Protein AF-A0A0L6W247-F1 (afdb_monomer)

InterPro domains:
  IPR005502 ADP-ribosylation/Crystallin J1 [PF03747] (9-107)
  IPR036705 ADP-ribosylation/Crystallin J1 superfamily [G3DSA:1.10.4080.10] (2-109)
  IPR036705 ADP-ribosylation/Crystallin J1 superfamily [SSF101478] (2-104)
  IPR050792 ADP-ribosylglycohydrolase-like [PTHR16222] (3-106)

Solvent-accessible surface area (backbone atoms only — not comparable to full-atom values): 6270 Å² total; per-residue (Å²): 135,58,70,67,57,50,55,50,47,51,58,50,45,50,41,51,49,41,13,50,47,45,39,52,56,98,57,60,91,88,74,63,82,87,78,92,65,64,72,20,37,36,92,81,64,39,54,58,69,41,43,54,40,73,46,26,52,52,48,31,45,52,52,32,35,64,76,64,75,40,92,52,74,66,58,30,48,52,39,48,48,39,17,60,76,64,9,49,74,34,71,81,58,43,58,56,82,69,51,69,71,56,53,57,61,58,71,79,110

Secondary structure (DSSP, 8-state):
--HHHHHHHHHHHHHHHHHHHGGGTTPPTTSSPPP-S---BTTTTB-TT---HHHHHHHHHHHHHHHHTS--HHHHHHHHHHHHHH-TT-SSSS-----HHHHHHHHT-

Mean predicted aligned error: 3.65 Å

Organism: NCBI:txid281456

Structure (mmCIF, N/CA/C/O backbone):
data_AF-A0A0L6W247-F1
#
_entry.id   AF-A0A0L6W247-F1
#
loop_
_atom_site.group_PDB
_atom_site.id
_atom_site.type_symbol
_atom_site.label_atom_id
_atom_site.label_alt_id
_atom_site.label_comp_id
_atom_site.label_asym_id
_atom_site.label_entity_id
_atom_site.label_seq_id
_atom_site.pdbx_PDB_ins_code
_atom_site.Cartn_x
_atom_site.Cartn_y
_atom_site.Cartn_z
_atom_site.occupancy
_atom_site.B_iso_or_equiv
_atom_site.auth_seq_id
_atom_site.auth_comp_id
_atom_site.auth_asym_id
_atom_site.auth_atom_id
_atom_site.pdbx_PDB_model_num
ATOM 1 N N . MET A 1 1 ? -16.026 19.001 -9.207 1.00 75.19 1 MET A N 1
ATOM 2 C CA . MET A 1 1 ? -15.536 17.830 -8.468 1.00 75.19 1 MET A CA 1
ATOM 3 C C . MET A 1 1 ? -15.968 17.988 -7.027 1.00 75.19 1 MET A C 1
ATOM 5 O O . MET A 1 1 ? -15.621 19.006 -6.425 1.00 75.19 1 MET A O 1
ATOM 9 N N . ASP A 1 2 ? -16.790 17.074 -6.529 1.00 95.31 2 ASP A N 1
ATOM 10 C CA . ASP A 1 2 ? -17.245 17.092 -5.140 1.00 95.31 2 ASP A CA 1
ATOM 11 C C . ASP A 1 2 ? -16.135 16.605 -4.181 1.00 95.31 2 ASP A C 1
ATOM 13 O O . ASP A 1 2 ? -15.076 16.126 -4.601 1.00 95.31 2 ASP A O 1
ATOM 17 N N . MET A 1 3 ? -16.335 16.780 -2.874 1.00 97.06 3 MET A N 1
ATOM 18 C CA . MET A 1 3 ? -15.337 16.388 -1.871 1.00 97.06 3 MET A CA 1
ATOM 19 C C . MET A 1 3 ? -15.143 14.872 -1.770 1.00 97.06 3 MET A C 1
ATOM 21 O O . MET A 1 3 ? -14.026 14.412 -1.550 1.00 97.06 3 MET A O 1
ATOM 25 N N . THR A 1 4 ? -16.201 14.092 -1.975 1.00 97.12 4 THR A N 1
ATOM 26 C CA . THR A 1 4 ? -16.144 12.626 -1.974 1.00 97.12 4 THR A CA 1
ATOM 27 C C . THR A 1 4 ? -15.291 12.114 -3.131 1.00 97.12 4 THR A C 1
ATOM 29 O O . THR A 1 4 ? -14.474 11.215 -2.934 1.00 97.12 4 THR A O 1
ATOM 32 N N . GLU A 1 5 ? -15.410 12.710 -4.317 1.00 98.00 5 GLU A N 1
ATOM 33 C CA . GLU A 1 5 ? -14.555 12.407 -5.467 1.00 98.00 5 GLU A CA 1
ATOM 34 C C . GLU A 1 5 ? -13.080 12.681 -5.153 1.00 98.00 5 GLU A C 1
ATOM 36 O O . GLU A 1 5 ? -12.222 11.864 -5.481 1.00 98.00 5 GLU A O 1
ATOM 41 N N . ARG A 1 6 ? -12.774 13.788 -4.463 1.00 97.56 6 ARG A N 1
ATOM 42 C CA . ARG A 1 6 ? -11.400 14.105 -4.037 1.00 97.56 6 ARG A CA 1
ATOM 43 C C . ARG A 1 6 ? -10.862 13.101 -3.020 1.00 97.56 6 ARG A C 1
ATOM 45 O O . ARG A 1 6 ? -9.723 12.668 -3.152 1.00 97.56 6 ARG A O 1
ATOM 52 N N . TYR A 1 7 ? -11.664 12.713 -2.031 1.00 96.50 7 TYR A N 1
ATOM 53 C CA . TYR A 1 7 ? -11.246 11.746 -1.012 1.00 96.50 7 TYR A CA 1
ATOM 54 C C . TYR A 1 7 ? -11.012 10.355 -1.599 1.00 96.50 7 TYR A C 1
ATOM 56 O O . TYR A 1 7 ? -9.984 9.739 -1.328 1.00 96.50 7 TYR A O 1
ATOM 64 N N . ARG A 1 8 ? -11.917 9.889 -2.465 1.00 97.56 8 ARG A N 1
ATOM 65 C CA . ARG A 1 8 ? -11.738 8.627 -3.193 1.00 97.56 8 ARG A CA 1
ATOM 66 C C . ARG A 1 8 ? -10.519 8.682 -4.104 1.00 97.56 8 ARG A C 1
ATOM 68 O O . ARG A 1 8 ? -9.713 7.763 -4.080 1.00 97.56 8 ARG A O 1
ATOM 75 N N . GLY A 1 9 ? -10.365 9.768 -4.860 1.00 98.00 9 GLY A N 1
ATOM 76 C CA . GLY A 1 9 ? -9.225 9.971 -5.750 1.00 98.00 9 GLY A CA 1
ATOM 77 C C . GLY A 1 9 ? -7.886 10.007 -5.015 1.00 98.00 9 GLY A C 1
ATOM 78 O O . GLY A 1 9 ? -6.904 9.524 -5.556 1.00 98.00 9 GLY A O 1
ATOM 79 N N . CYS A 1 10 ? -7.844 10.514 -3.780 1.00 97.69 10 CYS A N 1
ATOM 80 C CA . CYS A 1 10 ? -6.642 10.500 -2.947 1.00 97.69 10 CYS A CA 1
ATOM 81 C C . CYS A 1 10 ? -6.201 9.067 -2.606 1.00 97.69 10 CYS A C 1
ATOM 83 O O . CYS A 1 10 ? -5.071 8.687 -2.897 1.00 97.69 10 CYS A O 1
ATOM 85 N N . LEU A 1 11 ? -7.108 8.252 -2.054 1.00 97.94 11 LEU A N 1
ATOM 86 C CA . LEU A 1 11 ? -6.789 6.874 -1.658 1.00 97.94 11 LEU A CA 1
ATOM 87 C C . LEU A 1 11 ? -6.542 5.962 -2.865 1.00 97.94 11 LEU A C 1
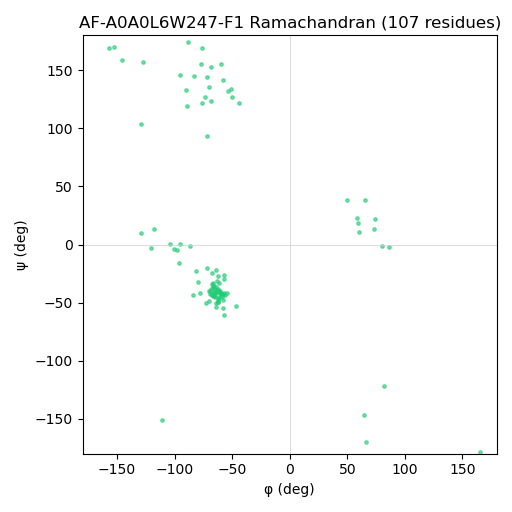ATOM 89 O O . LEU A 1 11 ? -5.588 5.192 -2.871 1.00 97.94 11 LEU A O 1
ATOM 93 N N . LEU A 1 12 ? -7.366 6.074 -3.911 1.00 98.38 12 LEU A N 1
ATOM 94 C CA . LEU A 1 12 ? -7.154 5.330 -5.155 1.00 98.38 12 LEU A CA 1
ATOM 95 C C . LEU A 1 12 ? -5.881 5.789 -5.871 1.00 98.38 12 LEU A C 1
ATOM 97 O O . LEU A 1 12 ? -5.179 4.972 -6.445 1.00 98.38 12 LEU A O 1
ATOM 101 N N . GLY A 1 13 ? -5.571 7.085 -5.839 1.00 98.50 13 GLY A N 1
ATOM 102 C CA . GLY A 1 13 ? -4.363 7.641 -6.440 1.00 98.50 13 GLY A CA 1
ATOM 103 C C . GLY A 1 13 ? -3.090 7.166 -5.746 1.00 98.50 13 GLY A C 1
ATOM 104 O O . GLY A 1 13 ? -2.119 6.883 -6.438 1.00 98.50 13 GLY A O 1
ATOM 105 N N . LEU A 1 14 ? -3.113 7.022 -4.416 1.00 98.69 14 LEU A N 1
ATOM 106 C CA . LEU A 1 14 ? -2.031 6.395 -3.650 1.00 98.69 14 LEU A CA 1
ATOM 107 C C . LEU A 1 14 ? -1.795 4.964 -4.150 1.00 98.69 14 LEU A C 1
ATOM 109 O O . LEU A 1 14 ? -0.705 4.663 -4.621 1.00 98.69 14 LEU A O 1
ATOM 113 N N . ALA A 1 15 ? -2.848 4.143 -4.171 1.00 98.56 15 ALA A N 1
ATOM 114 C CA . ALA A 1 15 ? -2.804 2.760 -4.648 1.00 98.56 15 ALA A CA 1
ATOM 115 C C . ALA A 1 15 ? -2.294 2.616 -6.091 1.00 98.56 15 ALA A C 1
ATOM 117 O O . ALA A 1 15 ? -1.499 1.737 -6.413 1.00 98.56 15 ALA A O 1
ATOM 118 N N . VAL A 1 16 ? -2.775 3.490 -6.977 1.00 98.50 16 VAL A N 1
ATOM 119 C CA . VAL A 1 16 ? -2.389 3.517 -8.391 1.00 98.50 16 VAL A CA 1
ATOM 120 C C . VAL A 1 16 ? -0.937 3.969 -8.554 1.00 98.50 16 VAL A C 1
ATOM 122 O O . VAL A 1 16 ? -0.224 3.426 -9.391 1.00 98.50 16 VAL A O 1
ATOM 125 N N . GLY A 1 17 ? -0.491 4.962 -7.785 1.00 98.19 17 GLY A N 1
ATOM 126 C CA . GLY A 1 17 ? 0.890 5.441 -7.823 1.00 98.19 17 GLY A CA 1
ATOM 127 C C . GLY A 1 17 ? 1.879 4.381 -7.347 1.00 98.19 17 GLY A C 1
ATOM 128 O O . GLY A 1 17 ? 2.876 4.146 -8.023 1.00 98.19 17 GLY A O 1
ATOM 129 N N . ASP A 1 18 ? 1.553 3.717 -6.241 1.00 98.50 18 ASP A N 1
ATOM 130 C CA . ASP A 1 18 ? 2.299 2.600 -5.656 1.00 98.50 18 ASP A CA 1
ATOM 131 C C . ASP A 1 18 ? 2.453 1.445 -6.672 1.00 98.50 18 ASP A C 1
ATOM 133 O O . ASP A 1 18 ? 3.560 1.170 -7.150 1.00 98.50 18 ASP A O 1
ATOM 137 N N . ALA A 1 19 ? 1.339 0.867 -7.143 1.00 98.06 19 ALA A N 1
ATOM 138 C CA . ALA A 1 19 ? 1.366 -0.266 -8.076 1.00 98.06 19 ALA A CA 1
ATOM 139 C C . ALA A 1 19 ? 2.025 0.056 -9.437 1.00 98.06 19 ALA A C 1
ATOM 141 O O . ALA A 1 19 ? 2.560 -0.836 -10.101 1.00 98.06 19 ALA A O 1
ATOM 142 N N . LEU A 1 20 ? 2.003 1.321 -9.875 1.00 97.75 20 LEU A N 1
ATOM 143 C CA . LEU A 1 20 ? 2.727 1.758 -11.073 1.00 97.75 20 LEU A CA 1
ATOM 144 C C . LEU A 1 20 ? 4.227 1.942 -10.793 1.00 97.75 20 LEU A C 1
ATOM 146 O O . LEU A 1 20 ? 5.061 1.583 -11.626 1.00 97.75 20 LEU A O 1
ATOM 150 N N . GLY A 1 21 ? 4.568 2.527 -9.645 1.00 96.00 21 GLY A N 1
ATOM 151 C CA . GLY A 1 21 ? 5.930 2.890 -9.259 1.00 96.00 21 GLY A CA 1
ATOM 152 C C . GLY A 1 21 ? 6.813 1.682 -8.961 1.00 96.00 21 GLY A C 1
ATOM 153 O O . GLY A 1 21 ? 7.960 1.648 -9.413 1.00 96.00 21 GLY A O 1
ATOM 154 N N . THR A 1 22 ? 6.267 0.663 -8.292 1.00 96.44 22 THR A N 1
ATOM 155 C CA . THR A 1 22 ? 7.004 -0.560 -7.916 1.00 96.44 22 THR A CA 1
ATOM 156 C C . THR A 1 22 ? 7.619 -1.289 -9.121 1.00 96.44 22 THR A C 1
ATOM 158 O O . THR A 1 22 ? 8.713 -1.850 -9.041 1.00 96.44 22 THR A O 1
ATOM 161 N N . ALA A 1 23 ? 7.002 -1.188 -10.307 1.00 95.88 23 ALA A N 1
ATOM 162 C CA . ALA A 1 23 ? 7.537 -1.755 -11.549 1.00 95.88 23 ALA A CA 1
ATOM 163 C C . ALA A 1 23 ? 8.952 -1.245 -11.900 1.00 95.88 23 ALA A C 1
ATOM 165 O O . ALA A 1 23 ? 9.710 -1.926 -12.598 1.00 95.88 23 ALA A O 1
ATOM 166 N N . LEU A 1 24 ? 9.304 -0.043 -11.435 1.00 95.75 24 LEU A N 1
ATOM 167 C CA . LEU A 1 24 ? 10.562 0.653 -11.713 1.00 95.75 24 LEU A CA 1
ATOM 168 C C . LEU A 1 24 ? 11.394 0.906 -10.454 1.00 95.75 24 LEU A C 1
ATOM 170 O O . LEU A 1 24 ? 12.352 1.683 -10.493 1.00 95.75 24 LEU A O 1
ATOM 174 N N . GLU A 1 25 ? 11.053 0.263 -9.346 1.00 93.81 25 GLU A N 1
ATOM 175 C CA . GLU A 1 25 ? 11.757 0.449 -8.091 1.00 93.81 25 GLU A CA 1
ATOM 176 C C . GLU A 1 25 ? 13.254 0.115 -8.221 1.00 93.81 25 GLU A C 1
ATOM 178 O O . GLU A 1 25 ? 13.663 -0.788 -8.960 1.00 93.81 25 GLU A O 1
ATOM 183 N N . PHE A 1 26 ? 14.093 0.907 -7.548 1.00 93.56 26 PHE A N 1
ATOM 184 C CA . PHE A 1 26 ? 15.561 0.849 -7.613 1.00 93.56 26 PHE A CA 1
ATOM 185 C C . PHE A 1 26 ? 16.176 1.095 -9.005 1.00 93.56 26 PHE A C 1
ATOM 187 O O . PHE A 1 26 ? 17.384 0.917 -9.195 1.00 93.56 26 PHE A O 1
ATOM 194 N N . ARG A 1 27 ? 15.395 1.548 -9.996 1.00 95.06 27 ARG A N 1
ATOM 195 C CA . ARG A 1 27 ? 15.909 1.961 -11.311 1.00 95.06 27 ARG A CA 1
ATOM 196 C C . ARG A 1 27 ? 16.258 3.443 -11.309 1.00 95.06 27 ARG A C 1
ATOM 198 O O . ARG A 1 27 ? 15.457 4.294 -10.936 1.00 95.06 27 ARG A O 1
ATOM 205 N N . ALA A 1 28 ? 17.438 3.777 -11.822 1.00 95.19 28 ALA A N 1
ATOM 206 C CA . ALA A 1 28 ? 17.793 5.173 -12.044 1.00 95.19 28 ALA A CA 1
ATOM 207 C C . ALA A 1 28 ? 16.991 5.763 -13.228 1.00 95.19 28 ALA A C 1
ATOM 209 O O . ALA A 1 28 ? 16.768 5.060 -14.226 1.00 95.19 28 ALA A O 1
ATOM 210 N N . PRO A 1 29 ? 16.591 7.047 -13.178 1.00 95.06 29 PRO A N 1
ATOM 211 C CA . PRO A 1 29 ? 15.938 7.717 -14.301 1.00 95.06 29 PRO A CA 1
ATOM 212 C C . PRO A 1 29 ? 16.720 7.558 -15.613 1.00 95.06 29 PRO A C 1
ATOM 214 O O . PRO A 1 29 ? 17.940 7.704 -15.643 1.00 95.06 29 PRO A O 1
ATOM 217 N N . GLY A 1 30 ? 16.020 7.229 -16.704 1.00 95.69 30 GLY A N 1
ATOM 218 C CA . GLY A 1 30 ? 16.622 7.021 -18.029 1.00 95.69 30 GLY A CA 1
ATOM 219 C C . GLY A 1 30 ? 17.278 5.651 -18.249 1.00 95.69 30 GLY A C 1
ATOM 220 O O . GLY A 1 30 ? 17.750 5.379 -19.349 1.00 95.69 30 GLY A O 1
ATOM 221 N N . THR A 1 31 ? 17.286 4.767 -17.245 1.00 96.75 31 THR A N 1
ATOM 222 C CA . THR A 1 31 ? 17.856 3.409 -17.376 1.00 96.75 31 THR A CA 1
ATOM 223 C C . THR A 1 31 ? 16.827 2.336 -17.726 1.00 96.75 31 THR A C 1
ATOM 225 O O . THR A 1 31 ? 17.173 1.161 -17.832 1.00 96.75 31 THR A O 1
ATOM 228 N N . PHE A 1 32 ? 15.555 2.695 -17.880 1.00 95.44 32 PHE A N 1
ATOM 229 C CA . PHE A 1 32 ? 14.454 1.775 -18.160 1.00 95.44 32 PHE A CA 1
ATOM 230 C C . PHE A 1 32 ? 13.658 2.239 -19.382 1.00 95.44 32 PHE A C 1
ATOM 232 O O . PHE A 1 32 ? 13.670 3.418 -19.735 1.00 95.44 32 PHE A O 1
ATOM 239 N N . THR A 1 33 ? 12.959 1.303 -20.026 1.00 94.94 33 THR A N 1
ATOM 240 C CA . THR A 1 33 ? 12.001 1.653 -21.083 1.00 94.94 33 THR A CA 1
ATOM 241 C C . THR A 1 33 ? 10.770 2.274 -20.425 1.00 94.94 33 THR A C 1
ATOM 243 O O . THR A 1 33 ? 10.235 1.643 -19.513 1.00 94.94 33 THR A O 1
ATOM 246 N N . PRO A 1 34 ? 10.317 3.472 -20.844 1.00 95.56 34 PRO A N 1
ATOM 247 C CA . PRO A 1 34 ? 9.144 4.106 -20.255 1.00 95.56 34 PRO A CA 1
ATOM 248 C C . PRO A 1 34 ? 7.930 3.176 -20.263 1.00 95.56 34 PRO A C 1
ATOM 250 O O . PRO A 1 34 ? 7.607 2.583 -21.293 1.00 95.56 34 PRO A O 1
ATOM 253 N N . ILE A 1 35 ? 7.263 3.076 -19.116 1.00 95.94 35 ILE A N 1
ATOM 254 C CA . ILE A 1 35 ? 5.989 2.372 -18.979 1.00 95.94 35 ILE A CA 1
ATOM 255 C C . ILE A 1 35 ? 4.846 3.378 -19.107 1.00 95.94 35 ILE A C 1
ATOM 257 O O . ILE A 1 35 ? 4.972 4.533 -18.700 1.00 95.94 35 ILE A O 1
ATOM 261 N N . SER A 1 36 ? 3.734 2.941 -19.687 1.00 96.25 36 SER A N 1
ATOM 262 C CA . SER A 1 36 ? 2.527 3.759 -19.869 1.00 96.25 36 SER A CA 1
ATOM 263 C C . SER A 1 36 ? 1.262 3.064 -19.367 1.00 96.25 36 SER A C 1
ATOM 265 O O . SER A 1 36 ? 0.162 3.518 -19.667 1.00 96.25 36 SER A O 1
ATOM 267 N N . ASP A 1 37 ? 1.417 1.941 -18.66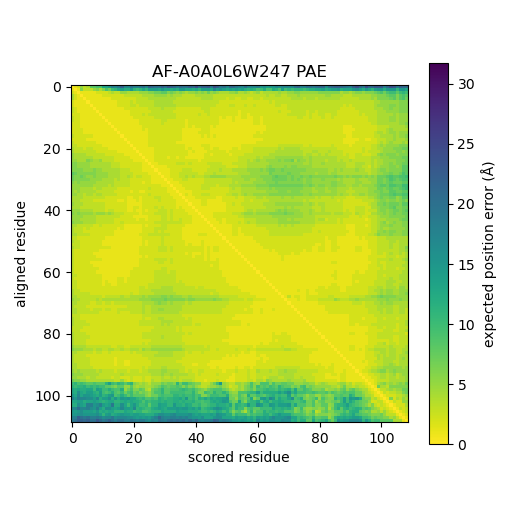9 1.00 97.62 37 ASP A N 1
ATOM 268 C CA . ASP A 1 37 ? 0.328 1.108 -18.170 1.00 97.62 37 ASP A CA 1
ATOM 269 C C . ASP A 1 37 ? 0.783 0.353 -16.911 1.00 97.62 37 ASP A C 1
ATOM 271 O O . ASP A 1 37 ? 1.974 0.328 -16.580 1.00 97.62 37 ASP A O 1
ATOM 275 N N . MET A 1 38 ? -0.161 -0.281 -16.226 1.00 98.06 38 MET A N 1
ATOM 276 C CA . MET A 1 38 ? 0.078 -1.178 -15.102 1.00 98.06 38 MET A CA 1
ATOM 277 C C . MET A 1 38 ? 0.696 -2.486 -15.593 1.00 98.06 38 MET A C 1
ATOM 279 O O . MET A 1 38 ? -0.005 -3.414 -15.986 1.00 98.06 38 MET A O 1
ATOM 283 N N . VAL A 1 39 ? 2.024 -2.569 -15.577 1.00 97.50 39 VAL A N 1
ATOM 284 C CA . VAL A 1 39 ? 2.758 -3.742 -16.085 1.00 97.50 39 VAL A CA 1
ATOM 285 C C . VAL A 1 39 ? 3.157 -4.747 -14.999 1.00 97.50 39 VAL A C 1
ATOM 287 O O . VAL A 1 39 ? 3.468 -5.891 -15.327 1.00 97.50 39 VAL A O 1
ATOM 290 N N . GLY A 1 40 ? 3.124 -4.354 -13.720 1.00 96.88 40 GLY A N 1
ATOM 291 C CA . GLY A 1 40 ? 3.659 -5.163 -12.619 1.00 96.88 40 GLY A CA 1
ATOM 292 C C . GLY A 1 40 ? 5.179 -5.351 -12.725 1.00 96.88 40 GLY A C 1
ATOM 293 O O . GLY A 1 40 ? 5.898 -4.477 -13.207 1.00 96.88 40 GLY A O 1
ATOM 294 N N . GLY A 1 41 ? 5.684 -6.507 -12.298 1.00 96.12 41 GLY A N 1
ATOM 295 C CA . GLY A 1 41 ? 7.106 -6.831 -12.302 1.00 96.12 41 GLY A CA 1
ATOM 296 C C . GLY A 1 41 ? 7.828 -6.255 -11.087 1.00 96.12 41 GLY A C 1
ATOM 297 O O . GLY A 1 41 ? 7.497 -6.601 -9.953 1.00 96.12 41 GLY A O 1
ATOM 298 N N . GLY A 1 42 ? 8.847 -5.430 -11.329 1.00 94.56 42 GLY A N 1
ATOM 299 C CA . GLY A 1 42 ? 9.672 -4.866 -10.263 1.00 94.56 42 GLY A CA 1
ATOM 300 C C . GLY A 1 42 ? 10.511 -5.914 -9.511 1.00 94.56 42 GLY A C 1
ATOM 301 O O . GLY A 1 42 ? 10.610 -7.071 -9.939 1.00 94.56 42 GLY A O 1
ATOM 302 N N . PRO A 1 43 ? 11.134 -5.527 -8.388 1.00 94.00 43 PRO A N 1
ATOM 303 C CA . PRO A 1 43 ? 11.977 -6.414 -7.581 1.00 94.00 43 PRO A CA 1
ATOM 304 C C . PRO A 1 43 ? 11.208 -7.592 -6.961 1.00 94.00 43 PRO A C 1
ATOM 306 O O . PRO A 1 43 ? 11.810 -8.625 -6.664 1.00 94.00 43 PRO A O 1
ATOM 309 N N . PHE A 1 44 ? 9.884 -7.475 -6.816 1.00 94.25 44 PHE A N 1
ATOM 310 C CA . PHE A 1 44 ? 9.038 -8.487 -6.175 1.00 94.25 44 PHE A CA 1
ATOM 311 C C . PHE A 1 44 ? 8.271 -9.388 -7.153 1.00 94.25 44 PHE A C 1
ATOM 313 O O . PHE A 1 44 ? 7.616 -10.334 -6.714 1.00 94.25 44 PHE A O 1
ATOM 320 N N . GLY A 1 45 ? 8.363 -9.142 -8.465 1.00 95.50 45 GLY A N 1
ATOM 321 C CA . GLY A 1 45 ? 7.684 -9.953 -9.482 1.00 95.50 45 GLY A CA 1
ATOM 322 C C . GLY A 1 45 ? 6.156 -9.872 -9.407 1.00 95.50 45 GLY A C 1
ATOM 323 O O . GLY A 1 45 ? 5.480 -10.887 -9.580 1.00 95.50 45 GLY A O 1
ATOM 324 N N . LEU A 1 46 ? 5.627 -8.681 -9.124 1.00 97.69 46 LEU A N 1
ATOM 325 C CA . LEU A 1 46 ? 4.203 -8.426 -8.910 1.00 97.69 46 LEU A CA 1
ATOM 326 C C . LEU A 1 46 ? 3.380 -8.580 -10.189 1.00 97.69 46 LEU A C 1
ATOM 328 O O . LEU A 1 46 ? 3.864 -8.363 -11.304 1.00 97.69 46 LEU A O 1
ATOM 332 N N . LYS A 1 47 ? 2.102 -8.916 -10.044 1.00 98.25 47 LYS A N 1
ATOM 333 C CA . LYS A 1 47 ? 1.136 -8.840 -11.144 1.00 98.25 47 LYS A CA 1
ATOM 334 C C . LYS A 1 47 ? 0.709 -7.385 -11.373 1.00 98.25 47 LYS A C 1
ATOM 336 O O . LYS A 1 47 ? 0.728 -6.584 -10.440 1.00 98.25 47 LYS A O 1
ATOM 341 N N . PRO A 1 48 ? 0.262 -7.037 -12.593 1.00 98.25 48 PRO A N 1
ATOM 342 C CA . PRO A 1 48 ? -0.413 -5.769 -12.856 1.00 98.25 48 PRO A CA 1
ATOM 343 C C . PRO A 1 48 ? -1.464 -5.411 -11.795 1.00 98.25 48 PRO A C 1
ATOM 345 O O . PRO A 1 48 ? -2.418 -6.162 -11.590 1.00 98.25 48 PRO A O 1
ATOM 348 N N . GLY A 1 49 ? -1.291 -4.255 -11.148 1.00 97.56 49 GLY A N 1
ATOM 349 C CA . GLY A 1 49 ? -2.217 -3.724 -10.144 1.00 97.56 49 GLY A CA 1
ATOM 350 C C . GLY A 1 49 ? -1.994 -4.204 -8.705 1.00 97.56 49 GLY A C 1
ATOM 351 O O . GLY A 1 49 ? -2.715 -3.751 -7.821 1.00 97.56 49 GLY A O 1
ATOM 352 N N . GLU A 1 50 ? -1.024 -5.084 -8.442 1.00 98.50 50 GLU A N 1
ATOM 353 C CA . GLU A 1 50 ? -0.597 -5.381 -7.070 1.00 98.50 50 GLU A CA 1
ATOM 354 C C . GLU A 1 50 ? 0.272 -4.216 -6.541 1.00 98.50 50 GLU A C 1
ATOM 356 O O . GLU A 1 50 ? 1.279 -3.865 -7.149 1.00 98.50 50 GLU A O 1
ATOM 361 N N . TRP A 1 51 ? -0.156 -3.606 -5.432 1.00 98.56 51 TRP A N 1
ATOM 362 C CA . TRP A 1 51 ? 0.525 -2.536 -4.670 1.00 98.56 51 TRP A CA 1
ATOM 363 C C . TRP A 1 51 ? 1.482 -3.095 -3.594 1.00 98.56 51 TRP A C 1
ATOM 365 O O . TRP A 1 51 ? 1.471 -4.313 -3.379 1.00 98.56 51 TRP A O 1
ATOM 375 N N . THR A 1 52 ? 2.259 -2.256 -2.900 1.00 98.12 52 THR A N 1
ATOM 376 C CA . THR A 1 52 ? 3.260 -2.659 -1.889 1.00 98.12 52 THR A CA 1
ATOM 377 C C . THR A 1 52 ? 2.875 -2.276 -0.443 1.00 98.12 52 THR A C 1
ATOM 379 O O . THR A 1 52 ? 1.694 -2.304 -0.055 1.00 98.12 52 THR A O 1
ATOM 382 N N . ASP A 1 53 ? 3.878 -2.044 0.409 1.00 97.00 53 ASP A N 1
ATOM 383 C CA . ASP A 1 53 ? 3.747 -1.657 1.810 1.00 97.00 53 ASP A CA 1
ATOM 384 C C . ASP A 1 53 ? 3.060 -0.300 1.977 1.00 97.00 53 ASP A C 1
ATOM 386 O O . ASP A 1 53 ? 2.189 -0.184 2.842 1.00 97.00 53 ASP A O 1
ATOM 390 N N . ASP A 1 54 ? 3.362 0.671 1.111 1.00 97.69 54 ASP A N 1
ATOM 391 C CA . ASP A 1 54 ? 2.769 2.012 1.103 1.00 97.69 54 ASP A CA 1
ATOM 392 C C . ASP A 1 54 ? 1.246 1.941 1.230 1.00 97.69 54 ASP A C 1
ATOM 394 O O . ASP A 1 54 ? 0.641 2.537 2.138 1.00 97.69 54 ASP A O 1
ATOM 398 N N . THR A 1 55 ? 0.600 1.157 0.361 1.00 98.56 55 THR A N 1
ATOM 399 C CA . THR A 1 55 ? -0.852 1.062 0.441 1.00 98.56 55 THR A CA 1
ATOM 400 C C . THR A 1 55 ? -1.352 0.129 1.535 1.00 98.56 55 THR A C 1
ATOM 402 O O . THR A 1 55 ? -2.387 0.413 2.146 1.00 98.56 55 THR A O 1
ATOM 405 N N . SER A 1 56 ? -0.626 -0.944 1.850 1.00 98.44 56 SER A N 1
ATOM 406 C CA . SER A 1 56 ? -0.992 -1.832 2.963 1.00 98.44 56 SER A CA 1
ATOM 407 C C . SER A 1 56 ? -1.045 -1.058 4.292 1.00 98.44 56 SER A C 1
ATOM 409 O O . SER A 1 56 ? -2.010 -1.171 5.056 1.00 98.44 56 SER A O 1
ATOM 411 N N . MET A 1 57 ? -0.063 -0.185 4.536 1.00 97.81 57 MET A N 1
ATOM 412 C CA . MET A 1 57 ? -0.010 0.700 5.701 1.00 97.81 57 MET A CA 1
ATOM 413 C C . MET A 1 57 ? -1.114 1.763 5.663 1.00 97.81 57 MET A C 1
ATOM 415 O O . MET A 1 57 ? -1.782 1.990 6.676 1.00 97.81 57 MET A O 1
ATOM 419 N N . ALA A 1 58 ? -1.371 2.383 4.506 1.00 98.50 58 ALA A N 1
ATOM 420 C CA . ALA A 1 58 ? -2.460 3.351 4.360 1.00 98.50 58 ALA A CA 1
ATOM 421 C C . ALA A 1 58 ? -3.836 2.729 4.658 1.00 98.50 58 ALA A C 1
ATOM 423 O O . ALA A 1 58 ? -4.666 3.350 5.329 1.00 98.50 58 ALA A O 1
ATOM 424 N N . LEU A 1 59 ? -4.072 1.492 4.209 1.00 98.62 59 LEU A N 1
ATOM 425 C CA . LEU A 1 59 ? -5.295 0.754 4.508 1.00 98.62 59 LEU A CA 1
ATOM 426 C C . LEU A 1 59 ? -5.415 0.401 5.991 1.00 98.62 59 LEU A C 1
ATOM 428 O O . LEU A 1 59 ? -6.485 0.596 6.564 1.00 98.62 59 LEU A O 1
ATOM 432 N N . CYS A 1 60 ? -4.338 -0.064 6.625 1.00 98.50 60 CYS A N 1
ATOM 433 C CA . CYS A 1 60 ? -4.329 -0.342 8.062 1.00 98.50 60 CYS A CA 1
ATOM 434 C C . CYS A 1 60 ? -4.649 0.920 8.883 1.00 98.50 60 CYS A C 1
ATOM 436 O O . CYS A 1 60 ? -5.461 0.870 9.810 1.00 98.50 60 CYS A O 1
ATOM 438 N N . LEU A 1 61 ? -4.079 2.072 8.511 1.00 98.56 61 LEU A N 1
ATOM 439 C CA . LEU A 1 61 ? -4.404 3.358 9.131 1.00 98.56 61 LEU A CA 1
ATOM 440 C C . LEU A 1 61 ? -5.879 3.728 8.921 1.00 98.56 61 LEU A C 1
ATOM 442 O O . LEU A 1 61 ? -6.558 4.104 9.876 1.00 98.56 61 LEU A O 1
ATOM 446 N N . ALA A 1 62 ? -6.394 3.611 7.695 1.00 98.50 62 ALA A N 1
ATOM 447 C CA . ALA A 1 62 ? -7.794 3.908 7.398 1.00 98.50 62 ALA A CA 1
ATOM 448 C C . ALA A 1 62 ? -8.753 3.006 8.195 1.00 98.50 62 ALA A C 1
ATOM 450 O O . ALA A 1 62 ? -9.736 3.492 8.756 1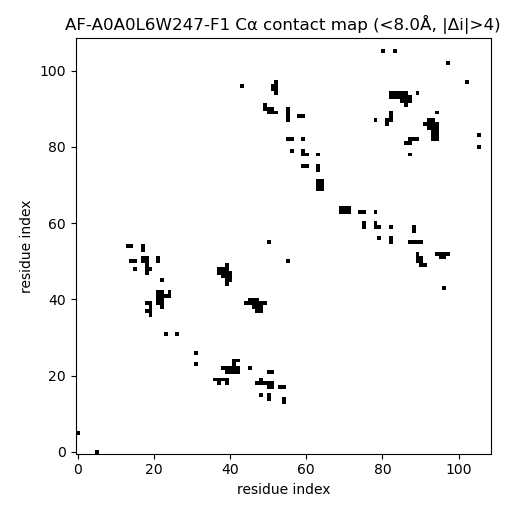.00 98.50 62 ALA A O 1
ATOM 451 N N . GLU A 1 63 ? -8.449 1.711 8.290 1.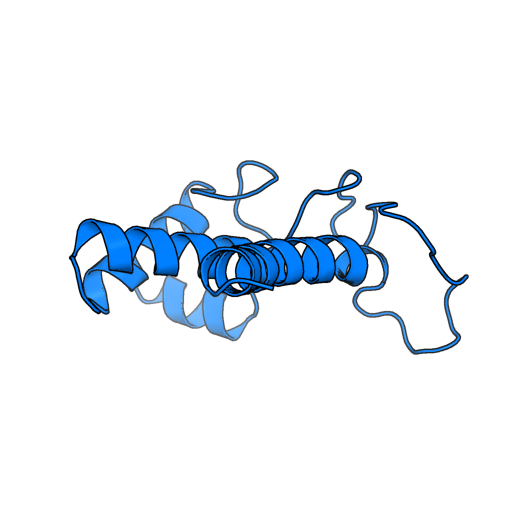00 98.69 63 GLU A N 1
ATOM 452 C CA . GLU A 1 63 ? -9.229 0.740 9.055 1.00 98.69 63 GLU A CA 1
ATOM 453 C C . GLU A 1 63 ? -9.243 1.080 10.553 1.00 98.69 63 GLU A C 1
ATOM 455 O O . GLU A 1 63 ? -10.303 1.020 11.183 1.00 98.69 63 GLU A O 1
ATOM 460 N N . SER A 1 64 ? -8.106 1.513 11.109 1.00 98.75 64 SER A N 1
ATOM 461 C CA . SER A 1 64 ? -8.010 1.976 12.498 1.00 98.75 64 SER A CA 1
ATOM 462 C C . SER A 1 64 ? -8.848 3.231 12.745 1.00 98.75 64 SER A C 1
ATOM 464 O O . SER A 1 64 ? -9.699 3.243 13.637 1.00 98.75 64 SER A O 1
ATOM 466 N N . LEU A 1 65 ? -8.697 4.253 11.894 1.00 98.69 65 LEU A N 1
ATOM 467 C CA . LEU A 1 65 ? -9.435 5.517 12.002 1.00 98.69 65 LEU A CA 1
ATOM 468 C C . LEU A 1 65 ? -10.953 5.303 11.985 1.00 98.69 65 LEU A C 1
ATOM 470 O O . LEU A 1 65 ? -11.682 5.928 12.759 1.00 98.69 65 LEU A O 1
ATOM 474 N N . ILE A 1 66 ? -11.428 4.407 11.116 1.00 98.44 66 ILE A N 1
ATOM 475 C CA . ILE A 1 66 ? -12.846 4.050 11.016 1.00 98.44 66 ILE A CA 1
ATOM 476 C C . ILE A 1 66 ? -13.287 3.263 12.253 1.00 98.44 66 ILE A C 1
ATOM 478 O O . ILE A 1 66 ? -14.299 3.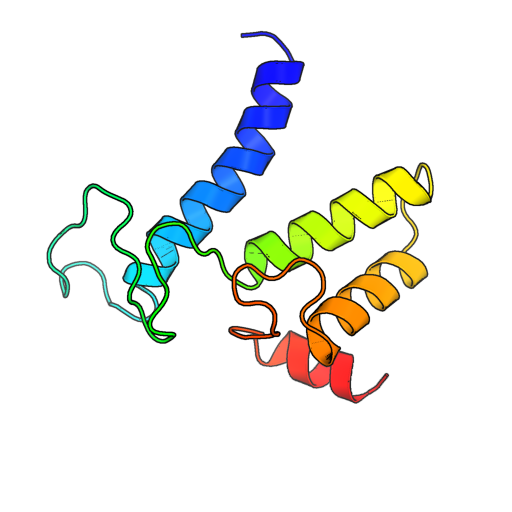606 12.863 1.00 98.44 66 ILE A O 1
ATOM 482 N N . SER A 1 67 ? -12.530 2.235 12.646 1.00 98.50 67 SER A N 1
ATOM 483 C CA . SER A 1 67 ? -12.897 1.335 13.749 1.00 98.50 67 SER A CA 1
ATOM 484 C C . SER A 1 67 ? -12.907 2.030 15.109 1.00 98.50 67 SER A C 1
ATOM 486 O O . SER A 1 67 ? -13.712 1.687 15.974 1.00 98.50 67 SER A O 1
ATOM 488 N N . LYS A 1 68 ? -12.023 3.011 15.307 1.00 98.56 68 LYS A N 1
ATOM 489 C CA . LYS A 1 68 ? -11.882 3.759 16.565 1.00 98.56 68 LYS A CA 1
ATOM 490 C C . LYS A 1 68 ? -12.611 5.093 16.566 1.00 98.56 68 LYS A C 1
ATOM 492 O O . LYS A 1 68 ? -12.645 5.750 17.602 1.00 98.56 68 LYS A O 1
ATOM 497 N N . ALA A 1 69 ? -13.200 5.485 15.434 1.00 98.12 69 ALA A N 1
ATOM 498 C CA . ALA A 1 69 ? -13.803 6.802 15.239 1.00 98.12 69 ALA A CA 1
ATOM 499 C C . ALA A 1 69 ? -12.855 7.951 15.651 1.00 98.12 69 ALA A C 1
ATOM 501 O O . ALA A 1 69 ? -13.276 8.949 16.238 1.00 98.12 69 ALA A O 1
ATOM 502 N N . GLY A 1 70 ? -11.558 7.795 15.369 1.00 97.56 70 GLY A N 1
ATOM 503 C CA . GLY A 1 70 ? -10.499 8.676 15.852 1.00 97.56 70 GLY A CA 1
ATOM 504 C C . GLY A 1 70 ? -9.112 8.064 15.674 1.00 97.56 70 GLY A C 1
ATOM 505 O O . GLY A 1 70 ? -8.971 6.971 15.136 1.00 97.56 70 GLY A O 1
ATOM 506 N N . PHE A 1 71 ? -8.085 8.788 16.112 1.00 98.38 71 PHE A N 1
ATOM 507 C CA . PHE A 1 71 ? -6.703 8.319 16.052 1.00 98.38 71 PHE A CA 1
ATOM 508 C C . PHE A 1 71 ? -6.332 7.540 17.319 1.00 98.38 71 PHE A C 1
ATOM 510 O O . PHE A 1 71 ? -6.356 8.103 18.414 1.00 98.38 71 PHE A O 1
ATOM 517 N N . ASP A 1 72 ? -5.967 6.270 17.151 1.00 98.50 72 A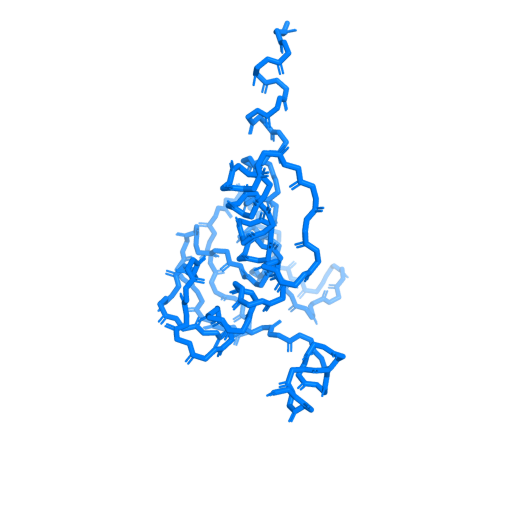SP A N 1
ATOM 518 C CA . ASP A 1 72 ? -5.487 5.375 18.206 1.00 98.50 72 ASP A CA 1
ATOM 519 C C . ASP A 1 72 ? -4.167 4.727 17.742 1.00 98.50 72 ASP A C 1
ATOM 521 O O . ASP A 1 72 ? -4.186 3.833 16.891 1.00 98.50 72 ASP A O 1
ATOM 525 N N . PRO A 1 73 ? -3.008 5.175 18.258 1.00 97.06 73 PRO A N 1
ATOM 526 C CA . PRO A 1 73 ? -1.713 4.674 17.805 1.00 97.06 73 PRO A CA 1
ATOM 527 C C . PRO A 1 73 ? -1.472 3.203 18.173 1.00 97.06 73 PRO A C 1
ATOM 529 O O . PRO A 1 73 ? -0.694 2.534 17.494 1.00 97.06 73 PRO A O 1
ATOM 532 N N . THR A 1 74 ? -2.126 2.687 19.218 1.00 97.62 74 THR A N 1
ATOM 533 C CA . THR A 1 74 ? -1.977 1.286 19.629 1.00 97.62 74 THR A CA 1
ATOM 534 C C . THR A 1 74 ? -2.679 0.376 18.629 1.00 97.62 74 THR A C 1
ATOM 536 O O . THR A 1 74 ? -2.056 -0.539 18.101 1.00 97.62 74 THR A O 1
ATOM 539 N N . ASP A 1 75 ? -3.938 0.666 18.292 1.00 98.44 75 ASP A N 1
ATOM 540 C CA . ASP A 1 75 ? -4.687 -0.122 17.299 1.00 98.44 75 ASP A CA 1
ATOM 541 C C . ASP A 1 75 ? -4.090 -0.005 15.891 1.00 98.44 75 ASP A C 1
ATOM 543 O O . ASP A 1 75 ? -4.053 -0.985 15.149 1.00 98.44 75 ASP A O 1
ATOM 547 N N . GLN A 1 76 ? -3.571 1.170 15.526 1.00 98.31 76 GLN A N 1
ATOM 548 C CA . GLN A 1 76 ? -2.824 1.342 14.283 1.00 98.31 76 GLN A CA 1
ATOM 549 C C . GLN A 1 76 ? -1.611 0.400 14.230 1.00 98.31 76 GLN A C 1
ATOM 551 O O . GLN A 1 76 ? -1.410 -0.283 13.225 1.00 98.31 76 GLN A O 1
ATOM 556 N N . MET A 1 77 ? -0.823 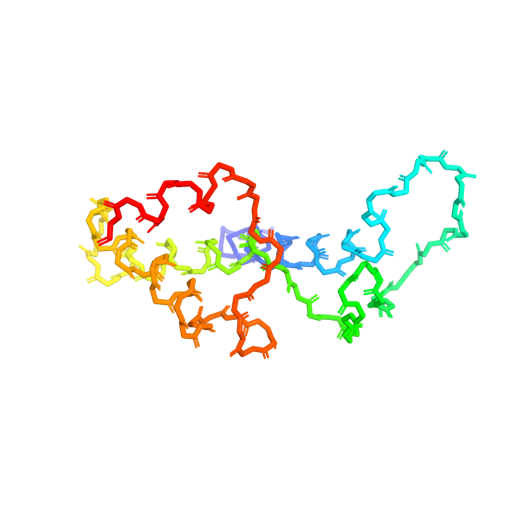0.339 15.309 1.00 97.25 77 MET A N 1
ATOM 557 C CA . MET A 1 77 ? 0.345 -0.540 15.391 1.00 97.25 77 MET A CA 1
ATOM 558 C C . MET A 1 77 ? -0.047 -2.021 15.365 1.00 97.25 77 MET A C 1
ATOM 560 O O . MET A 1 77 ? 0.591 -2.810 14.675 1.00 97.25 77 MET A O 1
ATOM 564 N N . GLU A 1 78 ? -1.122 -2.408 16.052 1.00 97.56 78 GLU A N 1
ATOM 565 C CA . GLU A 1 78 ? -1.641 -3.781 16.012 1.00 97.56 78 GLU A CA 1
ATOM 566 C C . GLU A 1 78 ? -1.984 -4.215 14.579 1.00 97.56 78 GLU A C 1
ATOM 568 O O . GLU A 1 78 ? -1.606 -5.309 14.162 1.00 97.56 78 GLU A O 1
ATOM 573 N N . ARG A 1 79 ? -2.613 -3.346 13.779 1.00 98.25 79 ARG A N 1
ATOM 574 C CA . ARG A 1 79 ? -2.919 -3.639 12.367 1.00 98.25 79 ARG A CA 1
ATOM 575 C C . ARG A 1 79 ? -1.671 -3.723 11.501 1.00 98.25 79 ARG A C 1
ATOM 577 O O . ARG A 1 79 ? -1.593 -4.596 10.640 1.00 98.25 79 ARG A O 1
ATOM 584 N N . TYR A 1 80 ? -0.680 -2.867 11.746 1.00 97.62 80 TYR A N 1
ATOM 585 C CA . TYR A 1 80 ? 0.617 -2.973 11.077 1.00 97.62 80 TYR A CA 1
ATOM 586 C C . TYR A 1 80 ? 1.304 -4.303 11.392 1.00 97.62 80 TYR A C 1
ATOM 588 O O . TYR A 1 80 ? 1.832 -4.942 10.485 1.00 97.62 80 TYR A O 1
ATOM 596 N N . LEU A 1 81 ? 1.224 -4.775 12.638 1.00 96.19 81 LEU A N 1
ATOM 597 C CA . LEU A 1 81 ? 1.734 -6.090 13.026 1.00 96.19 81 LEU A CA 1
ATOM 598 C C . LEU A 1 81 ? 0.944 -7.236 12.384 1.00 96.19 81 LEU A C 1
ATOM 600 O O . LEU A 1 81 ? 1.550 -8.234 12.002 1.00 96.19 81 LEU A O 1
ATOM 604 N N . MET A 1 82 ? -0.375 -7.106 12.215 1.00 97.50 82 MET A N 1
ATOM 605 C CA . MET A 1 82 ? -1.183 -8.081 11.466 1.00 97.50 82 MET A CA 1
ATOM 606 C C . MET A 1 82 ? -0.782 -8.133 9.986 1.00 97.50 82 MET A C 1
ATOM 608 O O . MET A 1 82 ? -0.690 -9.216 9.409 1.00 97.50 82 MET A O 1
ATOM 612 N N . TRP A 1 83 ? -0.508 -6.985 9.360 1.00 97.69 83 TRP A N 1
ATOM 613 C CA . TRP A 1 83 ? 0.039 -6.953 8.002 1.00 97.69 83 TRP A CA 1
ATOM 614 C C . TRP A 1 83 ? 1.412 -7.625 7.957 1.00 97.69 83 TRP A C 1
ATOM 616 O O . TRP A 1 83 ? 1.620 -8.536 7.156 1.00 97.69 83 TRP A O 1
ATOM 626 N N . TYR A 1 84 ? 2.308 -7.244 8.868 1.00 95.88 84 TYR A N 1
ATOM 627 C CA . TYR A 1 84 ? 3.671 -7.760 8.946 1.00 95.88 84 TYR A CA 1
ATOM 628 C C . TYR A 1 84 ? 3.729 -9.283 9.147 1.00 95.88 84 TYR A C 1
ATOM 630 O O . TYR A 1 84 ? 4.495 -9.970 8.472 1.00 95.88 84 TYR A O 1
ATOM 638 N N . ARG A 1 85 ? 2.907 -9.824 10.054 1.00 94.31 85 ARG A N 1
ATOM 639 C CA . ARG A 1 85 ? 2.917 -11.249 10.425 1.00 94.31 85 ARG A CA 1
ATOM 640 C C . ARG A 1 85 ? 2.101 -12.113 9.465 1.00 94.31 85 ARG A C 1
ATOM 642 O O . ARG A 1 85 ? 2.577 -13.169 9.055 1.00 94.31 85 ARG A O 1
ATOM 649 N N . ASP A 1 86 ? 0.913 -11.648 9.081 1.00 96.19 86 ASP A N 1
ATOM 650 C CA . ASP A 1 86 ? -0.104 -12.483 8.429 1.00 96.19 86 ASP A CA 1
ATOM 651 C C . ASP A 1 86 ? -0.510 -11.983 7.032 1.00 96.19 86 ASP A C 1
ATOM 653 O O . ASP A 1 86 ? -1.316 -12.619 6.355 1.00 96.19 86 ASP A O 1
ATOM 657 N N . GLY A 1 87 ? 0.029 -10.849 6.572 1.00 96.81 87 GLY A N 1
ATOM 658 C CA . GLY A 1 87 ? -0.327 -10.262 5.279 1.00 96.81 87 GLY A CA 1
ATOM 659 C C . GLY A 1 87 ? -1.699 -9.588 5.253 1.00 96.81 87 GLY A C 1
ATOM 660 O O . GLY A 1 87 ? -2.271 -9.432 4.172 1.00 96.81 87 GLY A O 1
ATOM 661 N N . HIS A 1 88 ? -2.240 -9.189 6.411 1.00 98.31 88 HIS A N 1
ATOM 662 C CA . HIS A 1 88 ? -3.484 -8.411 6.497 1.00 98.31 88 HIS A CA 1
ATOM 663 C C . HIS A 1 88 ? -3.443 -7.200 5.557 1.00 98.31 88 HIS A C 1
ATOM 665 O O . HIS A 1 88 ? -2.500 -6.419 5.593 1.00 98.31 88 HIS A O 1
ATOM 671 N N . LEU A 1 89 ? -4.458 -7.063 4.700 1.00 98.06 89 LEU A N 1
ATOM 672 C CA . LEU A 1 89 ? -4.577 -5.984 3.705 1.00 98.06 89 LEU A CA 1
ATOM 673 C C . LEU A 1 89 ? -3.412 -5.879 2.691 1.00 98.06 89 LEU A C 1
ATOM 675 O O . LEU A 1 89 ? -3.252 -4.845 2.050 1.00 98.06 89 LEU A O 1
ATOM 679 N N . SER A 1 90 ? -2.664 -6.966 2.470 1.00 98.19 90 SER A N 1
ATOM 680 C CA . SER A 1 90 ? -1.674 -7.086 1.388 1.00 98.19 90 SER A CA 1
ATOM 681 C C . SER A 1 90 ? -2.315 -7.481 0.049 1.00 98.19 90 SER A C 1
ATOM 683 O O . SER A 1 90 ? -3.222 -8.314 0.009 1.00 98.19 90 SER A O 1
ATOM 685 N N . SER A 1 91 ? -1.793 -6.967 -1.074 1.00 98.06 91 SER A N 1
ATOM 686 C CA . SER A 1 91 ? -2.149 -7.435 -2.434 1.00 98.06 91 SER A 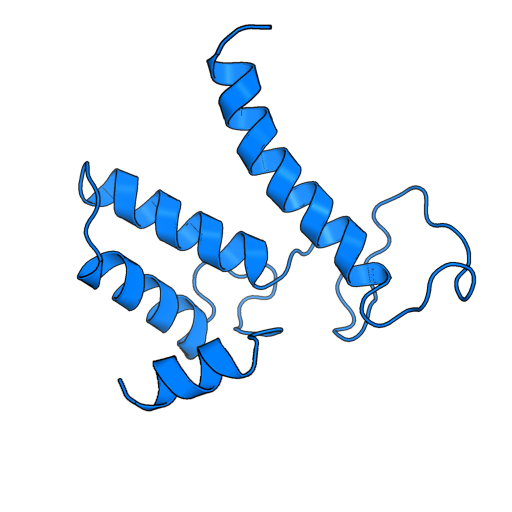CA 1
ATOM 687 C C . SER A 1 91 ? -1.773 -8.891 -2.690 1.00 98.06 91 SER A C 1
ATOM 689 O O . SER A 1 91 ? -2.441 -9.568 -3.470 1.00 98.06 91 SER A O 1
ATOM 691 N N . THR A 1 92 ? -0.699 -9.373 -2.062 1.00 97.19 92 THR A N 1
ATOM 692 C CA . THR A 1 92 ? -0.128 -10.702 -2.327 1.00 97.19 92 THR A CA 1
ATOM 693 C C . THR A 1 92 ? -0.459 -11.718 -1.235 1.00 97.19 92 THR A C 1
ATOM 695 O O . THR A 1 92 ? -0.043 -12.873 -1.319 1.00 97.19 92 THR A O 1
ATOM 698 N N . GLY A 1 93 ? -1.201 -11.302 -0.203 1.00 95.62 93 GLY A N 1
ATOM 699 C CA . GLY A 1 93 ? -1.545 -12.133 0.953 1.00 95.62 93 GLY A CA 1
ATOM 700 C C . GLY A 1 93 ? -0.383 -12.388 1.920 1.00 95.62 93 GLY A C 1
ATOM 701 O O . GLY A 1 93 ? -0.480 -13.276 2.758 1.00 95.62 93 GLY A O 1
ATOM 702 N N . ARG A 1 94 ? 0.723 -11.643 1.804 1.00 95.19 94 ARG A N 1
ATOM 703 C CA . ARG A 1 94 ? 1.875 -11.686 2.722 1.00 95.19 94 ARG A CA 1
ATOM 704 C C . ARG A 1 94 ? 2.509 -10.305 2.875 1.00 95.19 94 ARG A C 1
ATOM 706 O O . ARG A 1 94 ? 2.355 -9.471 1.985 1.00 95.19 94 ARG A O 1
ATOM 713 N N . CYS A 1 95 ? 3.254 -10.077 3.953 1.00 94.12 95 CYS A N 1
ATOM 714 C CA . CYS A 1 95 ? 4.124 -8.905 4.061 1.00 94.12 95 CYS A CA 1
ATOM 715 C C . CYS A 1 95 ? 5.314 -9.026 3.098 1.00 94.12 95 CYS A C 1
ATOM 717 O O . CYS A 1 95 ? 5.944 -10.083 2.996 1.00 94.12 95 CYS A O 1
ATOM 719 N N . PHE A 1 96 ? 5.624 -7.938 2.402 1.00 93.19 96 PHE A N 1
ATOM 720 C CA . PHE A 1 96 ? 6.817 -7.757 1.578 1.00 93.19 96 PHE A CA 1
ATOM 721 C C . PHE A 1 96 ? 7.089 -6.254 1.435 1.00 93.19 96 PHE A C 1
ATOM 723 O O . PHE A 1 96 ? 6.251 -5.455 1.840 1.00 93.19 96 PHE A O 1
ATOM 730 N N . ASP A 1 97 ? 8.263 -5.901 0.908 1.00 87.50 97 ASP A N 1
ATOM 731 C CA . ASP A 1 97 ? 8.696 -4.508 0.697 1.00 87.50 97 ASP A CA 1
ATOM 732 C C . ASP A 1 97 ? 8.755 -3.62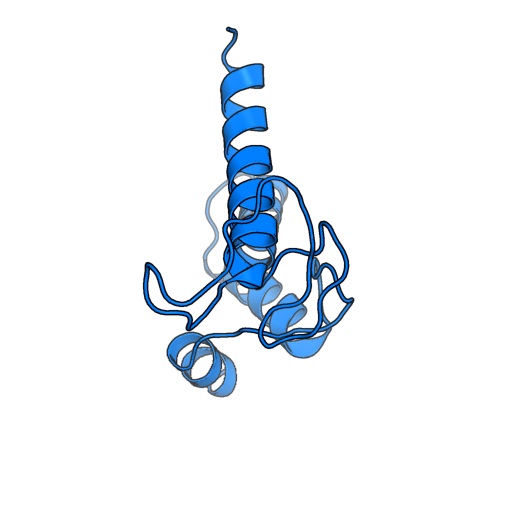9 1.958 1.00 87.50 97 ASP A C 1
ATOM 734 O O . ASP A 1 97 ? 8.804 -2.410 1.902 1.00 87.50 97 ASP A O 1
ATOM 738 N N . ILE A 1 98 ? 8.783 -4.244 3.141 1.00 87.12 98 ILE A N 1
ATOM 739 C CA . ILE A 1 98 ? 8.932 -3.482 4.374 1.00 87.12 98 ILE A CA 1
ATOM 740 C C . ILE A 1 98 ? 10.339 -2.874 4.451 1.00 87.12 98 ILE A C 1
ATOM 742 O O . ILE A 1 98 ? 11.352 -3.580 4.427 1.00 87.12 98 ILE A O 1
ATOM 746 N N . GLY A 1 99 ? 10.405 -1.551 4.595 1.00 81.81 99 GLY A N 1
ATOM 747 C CA . GLY A 1 99 ? 11.667 -0.852 4.818 1.00 81.81 99 GLY A CA 1
ATOM 748 C C . GLY A 1 99 ? 12.389 -1.317 6.092 1.00 81.81 99 GLY A C 1
ATOM 749 O O . GLY A 1 99 ? 11.775 -1.763 7.067 1.00 81.81 99 GLY A O 1
ATOM 750 N N . ASN A 1 100 ? 13.716 -1.153 6.124 1.00 78.00 100 ASN A N 1
ATOM 751 C CA . ASN A 1 100 ? 14.551 -1.583 7.257 1.00 78.00 100 ASN A CA 1
ATOM 752 C C . ASN A 1 100 ? 14.071 -1.005 8.601 1.00 78.00 100 ASN A C 1
ATOM 754 O O . ASN A 1 100 ? 13.982 -1.734 9.582 1.00 78.00 100 ASN A O 1
ATOM 758 N N . THR A 1 101 ? 13.681 0.274 8.632 1.00 74.31 101 THR A N 1
ATOM 759 C CA . THR A 1 101 ? 13.157 0.925 9.844 1.00 74.31 101 THR A CA 1
ATOM 760 C C . THR A 1 101 ? 11.867 0.276 10.349 1.00 74.31 101 THR A C 1
ATOM 762 O O . THR A 1 101 ? 11.685 0.140 11.556 1.00 74.31 101 THR A O 1
ATOM 765 N N . GLY A 1 102 ? 10.979 -0.150 9.444 1.00 66.81 102 GLY A N 1
ATOM 766 C CA . GLY A 1 102 ? 9.760 -0.871 9.816 1.00 66.81 102 GLY A CA 1
ATOM 767 C C . GLY A 1 102 ? 10.080 -2.249 10.389 1.00 66.81 102 GLY A C 1
ATOM 768 O O . GLY A 1 102 ? 9.544 -2.630 11.424 1.00 66.81 102 GLY A O 1
ATOM 769 N N . THR A 1 103 ? 11.019 -2.960 9.763 1.00 75.56 103 THR A N 1
ATOM 770 C CA . THR A 1 103 ? 11.453 -4.289 10.220 1.00 75.56 103 THR A CA 1
ATOM 771 C C . THR A 1 103 ? 12.063 -4.236 11.620 1.00 75.56 103 THR A C 1
ATOM 773 O O . THR A 1 103 ? 11.708 -5.045 12.472 1.00 75.56 103 THR A O 1
ATOM 776 N N . GLU A 1 104 ? 12.951 -3.271 11.873 1.00 69.12 104 GLU A N 1
ATOM 777 C CA . GLU A 1 104 ? 13.574 -3.067 13.186 1.00 69.12 104 GLU A CA 1
ATOM 778 C C . GLU A 1 104 ? 12.526 -2.717 14.248 1.00 69.12 104 GLU A C 1
ATOM 780 O O . GLU A 1 104 ? 12.464 -3.372 15.286 1.00 69.12 104 GLU A O 1
ATOM 785 N N . GLY A 1 105 ? 11.644 -1.754 13.964 1.00 71.94 105 GLY A N 1
ATOM 786 C CA . GLY A 1 105 ? 10.613 -1.330 14.911 1.00 71.94 105 GLY A CA 1
ATOM 787 C C . GLY A 1 105 ? 9.595 -2.424 15.246 1.00 71.94 105 GLY A C 1
ATOM 788 O O . GLY A 1 105 ? 9.158 -2.521 16.389 1.00 71.94 105 GLY A O 1
ATOM 789 N N . PHE A 1 106 ? 9.222 -3.268 14.281 1.00 82.88 106 PHE A N 1
ATOM 790 C CA . PHE A 1 106 ? 8.264 -4.355 14.510 1.00 82.88 106 PHE A CA 1
ATOM 791 C C . PHE A 1 106 ? 8.894 -5.594 15.150 1.00 82.88 106 PHE A C 1
ATOM 793 O O . PHE A 1 106 ? 8.178 -6.377 15.764 1.00 82.88 106 PHE A O 1
ATOM 800 N N . ALA A 1 107 ? 10.210 -5.790 15.030 1.00 70.44 107 ALA A N 1
ATOM 801 C CA . ALA A 1 107 ? 10.907 -6.903 15.678 1.00 70.44 107 ALA A CA 1
ATOM 802 C C . ALA A 1 107 ? 11.028 -6.735 17.204 1.00 70.44 107 ALA A C 1
ATOM 804 O O . ALA A 1 107 ? 11.244 -7.720 17.911 1.00 70.44 107 ALA A O 1
ATOM 805 N N . GLU A 1 108 ? 10.891 -5.510 17.715 1.00 68.56 108 GLU A N 1
ATOM 806 C CA . GLU A 1 108 ? 10.955 -5.194 19.147 1.00 68.56 108 GLU A CA 1
ATOM 807 C C . GLU A 1 108 ? 9.602 -5.340 19.878 1.00 68.56 108 GLU A C 1
ATOM 809 O O . GLU A 1 108 ? 9.544 -5.143 21.095 1.00 68.56 108 GLU A O 1
ATOM 814 N N . ILE A 1 109 ? 8.527 -5.701 19.157 1.00 63.03 109 ILE A N 1
ATOM 815 C CA . ILE A 1 109 ? 7.133 -5.769 19.643 1.00 63.03 109 ILE A CA 1
ATOM 816 C C . ILE A 1 109 ? 6.530 -7.167 19.430 1.00 63.03 109 ILE A C 1
ATOM 818 O O . ILE A 1 109 ? 5.917 -7.701 20.382 1.00 63.03 109 ILE A O 1
#

Nearest PDB structures (foldseek):
  6drh-assembly4_G  TM=9.839E-01  e=9.372E-09  Serratia proteamaculans 568
  2yzw-assembly1_A  TM=9.706E-01  e=8.337E-06  Thermus thermophilus HB8
  2woc-assembly3_C  TM=9.024E-01  e=8.868E-06  Rhodospirillum rubrum
  2woe-assembly3_C  TM=9.018E-01  e=1.207E-05  Rhodospirillum rubrum

pLDDT: mean 94.31, std 7.91, range [63.03, 98.75]

Foldseek 3Di:
DDPVCVVVCVLVVQLVCQQQCQQQPPPDPPRDDDDDAQCGQHPVGGHRSFGAPSNQLVVLQVVCCVVVVHDDVVSSVVSLLCCAPQVRSGSVRHHDPDDPVSVVVSVVD

Sequence (109 aa):
MDMTERYRGCLLGLAVGDALGTALEFRAPGTFTPISDMVGGGPFGLKPGEWTDDTSMALCLAESLISKAGFDPTDQMERYLMWYRDGHLSSTGRCFDIGNTGTEGFAEI

Radius of gyration: 15.39 Å; Cα contacts (8 Å, |Δi|>4): 117; chains: 1; bounding box: 35×30×41 Å